Protein AF-A0A8T0RRC2-F1 (afdb_monomer_lite)

Secondary structure (DSSP, 8-state):
---SS-SSS-PPPSEEEE---TTTTPPTTSTTGGG---HHHHHHHHHHHHHHHHHH-TT-EEEEEPPPPP-HHHHHHHHHHH-TT----PPPSS-HHHHHHHHHHHHHHHHHTT--EE-HHHHHHS-TTGGGS--

Structure (mmCIF, N/CA/C/O backbone):
data_AF-A0A8T0RRC2-F1
#
_entry.id   AF-A0A8T0RRC2-F1
#
loop_
_atom_site.group_PDB
_atom_site.id
_atom_site.type_symbol
_atom_site.label_atom_id
_atom_site.label_alt_id
_atom_site.label_comp_id
_atom_site.label_asym_id
_atom_site.label_entity_id
_atom_site.label_seq_id
_atom_site.pdbx_PDB_ins_code
_atom_site.Cartn_x
_atom_site.Cartn_y
_atom_site.Cartn_z
_atom_site.occupancy
_atom_site.B_iso_or_equiv
_atom_site.auth_seq_id
_atom_site.auth_comp_id
_atom_site.auth_asym_id
_atom_site.auth_atom_id
_atom_site.pdbx_PDB_model_num
ATOM 1 N N . MET A 1 1 ? -18.736 18.363 4.681 1.00 48.94 1 MET A N 1
ATOM 2 C CA . MET A 1 1 ? -18.096 17.096 5.092 1.00 48.94 1 MET A CA 1
ATOM 3 C C . MET A 1 1 ? -18.759 15.985 4.304 1.00 48.94 1 MET A C 1
ATOM 5 O O . MET A 1 1 ? -19.982 15.962 4.267 1.00 48.94 1 MET A O 1
ATOM 9 N N . HIS A 1 2 ? -17.990 15.136 3.627 1.00 64.94 2 HIS A N 1
ATOM 10 C CA . HIS A 1 2 ? -18.538 13.952 2.966 1.00 64.94 2 HIS A CA 1
ATOM 11 C C . HIS A 1 2 ? -18.612 12.823 3.997 1.00 64.94 2 HIS A C 1
ATOM 13 O O . HIS A 1 2 ? -17.623 12.553 4.673 1.00 64.94 2 HIS A O 1
ATOM 19 N N . HIS A 1 3 ? -19.783 12.212 4.162 1.00 65.44 3 HIS A N 1
ATOM 20 C CA . HIS A 1 3 ? -19.952 11.071 5.058 1.00 65.44 3 HIS A CA 1
ATOM 21 C C . HIS A 1 3 ? -19.531 9.797 4.322 1.00 65.44 3 HIS A C 1
ATOM 23 O O . HIS A 1 3 ? -20.116 9.467 3.294 1.00 65.44 3 HIS A O 1
ATOM 29 N N . ILE A 1 4 ? -18.507 9.103 4.830 1.00 76.75 4 ILE A N 1
ATOM 30 C CA . ILE A 1 4 ? -18.076 7.801 4.287 1.00 76.75 4 ILE A CA 1
ATOM 31 C C . ILE A 1 4 ? -19.068 6.696 4.665 1.00 76.75 4 ILE A C 1
ATOM 33 O O . ILE A 1 4 ? -19.285 5.768 3.889 1.00 76.75 4 ILE A O 1
ATOM 37 N N . PHE A 1 5 ? -19.692 6.804 5.841 1.00 78.56 5 PHE A N 1
ATOM 38 C CA . PHE A 1 5 ? -20.676 5.840 6.328 1.00 78.56 5 PHE A CA 1
ATOM 39 C C . PHE A 1 5 ? -22.095 6.406 6.247 1.00 78.56 5 PHE A C 1
ATOM 41 O O . PHE A 1 5 ? -22.267 7.623 6.375 1.00 78.56 5 PHE A O 1
ATOM 48 N N . PRO A 1 6 ? -23.111 5.547 6.040 1.00 74.44 6 PRO A N 1
ATOM 49 C CA . PRO A 1 6 ? -24.506 5.967 6.042 1.00 74.44 6 PRO A CA 1
ATOM 50 C C . PRO A 1 6 ? -24.859 6.723 7.326 1.00 74.44 6 PRO A C 1
ATOM 52 O O . PRO A 1 6 ? -24.490 6.306 8.421 1.00 74.44 6 PRO A O 1
ATOM 55 N N . LEU A 1 7 ? -25.591 7.827 7.180 1.00 67.62 7 LEU A N 1
ATOM 56 C CA . LEU A 1 7 ? -26.084 8.619 8.310 1.00 67.62 7 LEU A CA 1
ATOM 57 C C . LEU A 1 7 ? -27.224 7.915 9.059 1.00 67.62 7 LEU A C 1
ATOM 59 O O . LEU A 1 7 ? -27.394 8.115 10.261 1.00 67.62 7 LEU A O 1
ATOM 63 N N . ASP A 1 8 ? -27.979 7.072 8.352 1.00 67.75 8 ASP A N 1
ATOM 64 C CA . ASP A 1 8 ? -29.183 6.439 8.871 1.00 67.75 8 ASP A CA 1
ATOM 65 C C . ASP A 1 8 ? -28.886 5.030 9.406 1.00 67.75 8 ASP A C 1
ATOM 67 O O . ASP A 1 8 ? -28.714 4.070 8.655 1.00 67.75 8 ASP A O 1
ATOM 71 N N . GLY A 1 9 ? -28.847 4.906 10.735 1.00 57.97 9 GLY A N 1
ATOM 72 C CA . GLY A 1 9 ? -29.113 3.665 11.478 1.00 57.97 9 GLY A CA 1
ATOM 73 C C . GLY A 1 9 ? -28.068 2.543 11.430 1.00 57.97 9 GLY A C 1
ATOM 74 O O . GLY A 1 9 ? -28.206 1.581 12.186 1.00 57.97 9 GLY A O 1
ATOM 75 N N . ILE A 1 10 ? -27.025 2.640 10.606 1.00 67.69 10 ILE A N 1
ATOM 76 C CA . ILE A 1 10 ? -25.951 1.640 10.543 1.00 67.69 10 ILE A CA 1
ATOM 77 C C . ILE A 1 10 ? -24.751 2.177 11.325 1.00 67.69 10 ILE A C 1
ATOM 79 O O . ILE A 1 10 ? -24.162 3.192 10.959 1.00 67.69 10 ILE A O 1
ATOM 83 N N . ALA A 1 11 ? -24.397 1.508 12.427 1.00 76.12 11 ALA A N 1
ATOM 84 C CA . ALA A 1 11 ? -23.159 1.796 13.149 1.00 76.12 11 ALA A CA 1
ATOM 85 C C . ALA A 1 11 ? -21.957 1.731 12.180 1.00 76.12 11 ALA A C 1
ATOM 87 O O . ALA A 1 11 ? -21.995 0.930 11.241 1.00 76.12 11 ALA A O 1
ATOM 88 N N . PRO A 1 12 ? -20.891 2.531 12.380 1.00 80.50 12 PRO A N 1
ATOM 89 C CA . PRO A 1 12 ? -19.706 2.462 11.532 1.00 80.50 12 PRO A CA 1
ATOM 90 C C . PRO A 1 12 ? -19.198 1.018 11.380 1.00 80.50 12 PRO A C 1
ATOM 92 O O . PRO A 1 12 ? -19.345 0.228 12.319 1.00 80.50 12 PRO A O 1
ATOM 95 N N . PRO A 1 13 ? -18.589 0.658 10.235 1.00 88.56 13 PRO A N 1
ATOM 96 C CA . PRO A 1 13 ? -18.053 -0.679 10.026 1.00 88.56 13 PRO A CA 1
ATOM 97 C C . PRO A 1 13 ? -17.158 -1.131 11.179 1.00 88.56 13 PRO A C 1
ATOM 99 O O . PRO A 1 13 ? -16.310 -0.381 11.661 1.00 88.56 13 PRO A O 1
ATOM 102 N N . LEU A 1 14 ? -17.319 -2.390 11.588 1.00 92.38 14 LEU A N 1
ATOM 103 C CA . LEU A 1 14 ? -16.479 -2.996 12.624 1.00 92.38 14 LEU A CA 1
ATOM 104 C C . LEU A 1 14 ? -15.013 -3.096 12.180 1.00 92.38 14 LEU A C 1
ATOM 106 O O . LEU A 1 14 ? -14.107 -2.953 13.000 1.00 92.38 14 LEU A O 1
ATOM 110 N N . ALA A 1 15 ? -14.781 -3.327 10.886 1.00 94.50 15 ALA A N 1
ATOM 111 C CA . ALA A 1 15 ? -13.452 -3.398 10.305 1.00 94.50 15 ALA A CA 1
ATOM 112 C C . ALA A 1 15 ? -13.425 -2.847 8.873 1.00 94.50 15 ALA A C 1
ATOM 114 O O . ALA A 1 15 ? -14.396 -2.997 8.132 1.00 94.50 15 ALA A O 1
ATOM 115 N N . THR A 1 16 ? -12.288 -2.268 8.485 1.00 95.94 16 THR A N 1
ATOM 116 C CA . THR A 1 16 ? -12.006 -1.779 7.131 1.00 95.94 16 THR A CA 1
ATOM 117 C C . THR A 1 16 ? -10.614 -2.222 6.697 1.00 95.94 16 THR A C 1
ATOM 119 O O . THR A 1 16 ? -9.639 -2.074 7.434 1.00 95.94 16 THR A O 1
ATOM 122 N N . THR A 1 17 ? -10.507 -2.733 5.475 1.00 97.81 17 THR A N 1
ATOM 123 C CA . THR A 1 17 ? -9.228 -3.063 4.840 1.00 97.81 17 THR A CA 1
ATOM 124 C C . THR A 1 17 ? -8.854 -1.997 3.818 1.00 97.81 17 THR A C 1
ATOM 126 O O . THR A 1 17 ? -9.698 -1.604 3.014 1.00 97.81 17 THR A O 1
ATOM 129 N N . ILE A 1 18 ? -7.593 -1.572 3.797 1.00 98.12 18 ILE A N 1
ATOM 130 C CA . ILE A 1 18 ? -7.056 -0.660 2.778 1.00 98.12 18 ILE A CA 1
ATOM 131 C C . ILE A 1 18 ? -6.067 -1.441 1.919 1.00 98.12 18 ILE A C 1
ATOM 133 O O . ILE A 1 18 ? -5.097 -1.990 2.441 1.00 98.12 18 ILE A O 1
ATOM 137 N N . PHE A 1 19 ? -6.315 -1.478 0.611 1.00 98.06 19 PHE A N 1
ATOM 138 C CA . PHE A 1 19 ? -5.569 -2.307 -0.332 1.00 98.06 19 PHE A CA 1
ATOM 139 C C . PHE A 1 19 ? -5.231 -1.513 -1.607 1.00 98.06 19 PHE A C 1
ATOM 141 O O . PHE A 1 19 ? -5.852 -1.680 -2.654 1.00 98.06 19 PHE A O 1
ATOM 148 N N . PHE A 1 20 ? -4.266 -0.598 -1.487 1.00 98.00 20 PHE A N 1
ATOM 149 C CA . PHE A 1 20 ? -3.771 0.272 -2.566 1.00 98.00 20 PHE A CA 1
ATOM 150 C C . PHE A 1 20 ? -2.278 0.029 -2.835 1.00 98.00 20 PHE A C 1
ATOM 152 O O . PHE A 1 20 ? -1.631 -0.723 -2.110 1.00 98.00 20 PHE A O 1
ATOM 159 N N . GLY A 1 21 ? -1.727 0.652 -3.883 1.00 96.94 21 GLY A N 1
ATOM 160 C CA . GLY A 1 21 ? -0.304 0.569 -4.236 1.00 96.94 21 GLY A CA 1
ATOM 161 C C . GLY A 1 21 ? -0.019 -0.158 -5.549 1.00 96.94 21 GLY A C 1
ATOM 162 O O . GLY A 1 21 ? 1.034 0.044 -6.144 1.00 96.94 21 GLY A O 1
ATOM 163 N N . ALA A 1 22 ? -0.950 -0.982 -6.042 1.00 95.19 22 ALA A N 1
ATOM 164 C CA . ALA A 1 22 ? -0.743 -1.734 -7.282 1.00 95.19 22 ALA A CA 1
ATOM 165 C C . ALA A 1 22 ? -0.656 -0.806 -8.506 1.00 95.19 22 ALA A C 1
ATOM 167 O O . ALA A 1 22 ? 0.227 -0.956 -9.350 1.00 95.19 22 ALA A O 1
ATOM 168 N N . ASN A 1 23 ? -1.554 0.181 -8.597 1.00 95.88 23 ASN A N 1
ATOM 169 C CA . ASN A 1 23 ? -1.538 1.147 -9.696 1.00 95.88 23 ASN A CA 1
ATOM 170 C C . ASN A 1 23 ? -0.387 2.147 -9.547 1.00 95.88 23 ASN A C 1
ATOM 172 O O . ASN A 1 23 ? 0.293 2.437 -10.529 1.00 95.88 23 ASN A O 1
ATOM 176 N N . ASP A 1 24 ? -0.167 2.602 -8.319 1.00 97.38 24 ASP A N 1
ATOM 177 C CA . ASP A 1 24 ? 0.851 3.558 -7.892 1.00 97.38 24 ASP A CA 1
ATOM 178 C C . ASP A 1 24 ? 2.261 3.134 -8.327 1.00 97.38 24 ASP A C 1
ATOM 180 O O . ASP A 1 24 ? 3.066 3.975 -8.719 1.00 97.38 24 ASP A O 1
ATOM 184 N N . ALA A 1 25 ? 2.518 1.819 -8.341 1.00 95.56 25 ALA A N 1
ATOM 185 C CA . ALA A 1 25 ? 3.775 1.199 -8.754 1.00 95.56 25 ALA A CA 1
ATOM 186 C C . ALA A 1 25 ? 4.082 1.235 -10.259 1.00 95.56 25 ALA A C 1
ATOM 188 O O . ALA A 1 25 ? 5.021 0.570 -10.704 1.00 95.56 25 ALA A O 1
ATOM 189 N N . ALA A 1 26 ? 3.316 1.995 -11.049 1.00 94.44 26 ALA A N 1
ATOM 190 C CA . ALA A 1 26 ? 3.670 2.283 -12.434 1.00 94.44 26 ALA A CA 1
ATOM 191 C C . ALA A 1 26 ? 5.045 2.955 -12.516 1.00 94.44 26 ALA A C 1
ATOM 193 O O . ALA A 1 26 ? 5.411 3.766 -11.665 1.00 94.44 26 ALA A O 1
ATOM 194 N N . LEU A 1 27 ? 5.803 2.631 -13.558 1.00 92.62 27 LEU A N 1
ATOM 195 C CA . LEU A 1 27 ? 7.136 3.179 -13.780 1.00 92.62 27 LEU A CA 1
ATOM 196 C C . LEU A 1 27 ? 7.087 4.359 -14.757 1.00 92.62 27 LEU A C 1
ATOM 198 O O . LEU A 1 27 ? 6.384 4.322 -15.768 1.00 92.62 27 LEU A O 1
ATOM 202 N N . LEU A 1 28 ? 7.861 5.403 -14.455 1.00 92.25 28 LEU A N 1
ATOM 203 C CA . LEU A 1 28 ? 7.988 6.589 -15.306 1.00 92.25 28 LEU A CA 1
ATOM 204 C C . LEU A 1 28 ? 8.636 6.243 -16.653 1.00 92.25 28 LEU A C 1
ATOM 206 O O . LEU A 1 28 ? 9.524 5.390 -16.724 1.00 92.25 28 LEU A O 1
ATOM 210 N N . GLY A 1 29 ? 8.199 6.910 -17.723 1.00 87.50 29 GLY A N 1
ATOM 211 C CA . GLY A 1 29 ? 8.665 6.653 -19.086 1.00 87.50 29 GLY A CA 1
ATOM 212 C C . GLY A 1 29 ? 8.171 5.331 -19.684 1.00 87.50 29 GLY A C 1
ATOM 213 O O . GLY A 1 29 ? 8.667 4.919 -20.732 1.00 87.50 29 GLY A O 1
ATOM 214 N N . ARG A 1 30 ? 7.217 4.649 -19.032 1.00 85.88 30 ARG A N 1
ATOM 215 C CA . ARG A 1 30 ? 6.574 3.423 -19.529 1.00 85.88 30 ARG A CA 1
ATOM 216 C C . ARG A 1 30 ? 5.084 3.648 -19.777 1.00 85.88 30 ARG A C 1
ATOM 218 O O . ARG A 1 30 ? 4.510 4.680 -19.424 1.00 85.88 30 ARG A O 1
ATOM 225 N N . THR A 1 31 ? 4.434 2.659 -20.386 1.00 81.31 31 THR A N 1
ATOM 226 C CA . THR A 1 31 ? 2.973 2.655 -20.523 1.00 81.31 31 THR A CA 1
ATOM 227 C C . THR A 1 31 ? 2.329 2.843 -19.143 1.00 81.31 31 THR A C 1
ATOM 229 O O . THR A 1 31 ? 2.796 2.272 -18.165 1.00 81.31 31 THR A O 1
ATOM 232 N N . ASN A 1 32 ? 1.275 3.659 -19.055 1.00 86.19 32 ASN A N 1
ATOM 233 C CA . ASN A 1 32 ? 0.572 3.984 -17.806 1.00 86.19 32 ASN A CA 1
ATOM 234 C C . ASN A 1 32 ? 1.378 4.733 -16.725 1.00 86.19 32 ASN A C 1
ATOM 236 O O . ASN A 1 32 ? 0.920 4.804 -15.584 1.00 86.19 32 ASN A O 1
ATOM 240 N N . GLU A 1 33 ? 2.473 5.416 -17.079 1.00 90.94 33 GLU A N 1
ATOM 241 C CA . GLU A 1 33 ? 3.214 6.300 -16.156 1.00 90.94 33 GLU A CA 1
ATOM 242 C C . GLU A 1 33 ? 2.334 7.334 -15.427 1.00 90.94 33 GLU A C 1
ATOM 244 O O . GLU A 1 33 ? 2.643 7.739 -14.314 1.00 90.94 33 GLU A O 1
ATOM 249 N N . ARG A 1 34 ? 1.182 7.712 -16.002 1.00 93.00 34 ARG A N 1
ATOM 250 C CA . ARG A 1 34 ? 0.184 8.601 -15.376 1.00 93.00 34 ARG A CA 1
ATOM 251 C C . ARG A 1 34 ? -0.372 8.097 -14.037 1.00 93.00 34 ARG A C 1
ATOM 253 O O . ARG A 1 34 ? -1.015 8.864 -13.332 1.00 93.00 34 ARG A O 1
ATOM 260 N N . GLN A 1 35 ? -0.230 6.803 -13.748 1.00 95.38 35 GLN A N 1
ATOM 261 C CA . GLN A 1 35 ? -0.653 6.195 -12.485 1.00 95.38 35 GLN A CA 1
ATOM 262 C C . GLN A 1 35 ? 0.457 6.219 -11.431 1.00 95.38 35 GLN A C 1
ATOM 264 O O . GLN A 1 35 ? 0.190 5.853 -10.292 1.00 95.38 35 GLN A O 1
ATOM 269 N N . HIS A 1 36 ? 1.679 6.618 -11.802 1.00 97.06 36 HIS A N 1
ATOM 270 C CA . HIS A 1 36 ? 2.812 6.660 -10.892 1.00 97.06 36 HIS A CA 1
ATOM 271 C C . HIS A 1 36 ? 2.543 7.625 -9.740 1.00 97.06 36 HIS A C 1
ATOM 273 O O . HIS A 1 36 ? 2.208 8.790 -9.958 1.00 97.06 36 HIS A O 1
ATOM 279 N N . VAL A 1 37 ? 2.758 7.142 -8.519 1.00 98.12 37 VAL A N 1
ATOM 280 C CA . VAL A 1 37 ? 2.735 7.967 -7.309 1.00 98.12 37 VAL A CA 1
ATOM 281 C C . VAL A 1 37 ? 4.098 7.858 -6.635 1.00 98.12 37 VAL A C 1
ATOM 283 O O . VAL A 1 37 ? 4.506 6.740 -6.315 1.00 98.12 37 VAL A O 1
ATOM 286 N N . PRO A 1 38 ? 4.816 8.965 -6.377 1.00 98.12 38 PRO A N 1
ATOM 287 C CA . PRO A 1 38 ? 6.089 8.926 -5.668 1.00 98.12 38 PRO A CA 1
ATOM 288 C C . PRO A 1 38 ? 5.986 8.187 -4.331 1.00 98.12 38 PRO A C 1
ATOM 290 O O . PRO A 1 38 ? 5.006 8.321 -3.602 1.00 98.12 38 PRO A O 1
ATOM 293 N N . ILE A 1 39 ? 7.030 7.443 -3.965 1.00 97.94 39 ILE A N 1
ATOM 294 C CA . ILE A 1 39 ? 7.032 6.582 -2.771 1.00 97.94 39 ILE A CA 1
ATOM 295 C C . ILE A 1 39 ? 6.651 7.325 -1.481 1.00 97.94 39 ILE A C 1
ATOM 297 O O . ILE A 1 39 ? 5.838 6.829 -0.697 1.00 97.94 39 ILE A O 1
ATOM 301 N N . SER A 1 40 ? 7.201 8.522 -1.271 1.00 97.31 40 SER A N 1
ATOM 302 C CA . SER A 1 40 ? 6.875 9.343 -0.101 1.00 97.31 40 SER A CA 1
ATOM 303 C C . SER A 1 40 ? 5.408 9.771 -0.086 1.00 97.31 40 SER A C 1
ATOM 305 O O . SER A 1 40 ? 4.779 9.764 0.968 1.00 97.31 40 SER A O 1
ATOM 307 N N . GLU A 1 41 ? 4.859 10.106 -1.254 1.00 98.44 41 GLU A N 1
ATOM 308 C CA . GLU A 1 41 ? 3.462 10.504 -1.408 1.00 98.44 41 GLU A CA 1
ATOM 309 C C . GLU A 1 41 ? 2.519 9.320 -1.179 1.00 98.44 41 GLU A C 1
ATOM 311 O O . GLU A 1 41 ? 1.548 9.451 -0.446 1.00 98.44 41 GLU A O 1
ATOM 316 N N . TYR A 1 42 ? 2.837 8.136 -1.706 1.00 98.56 42 TYR A N 1
ATOM 317 C CA . TYR A 1 42 ? 2.062 6.919 -1.464 1.00 98.56 42 TYR A CA 1
ATOM 318 C C . TYR A 1 42 ? 1.932 6.601 0.034 1.00 98.56 42 TYR A C 1
ATOM 320 O O . TYR A 1 42 ? 0.825 6.374 0.532 1.00 98.56 42 TYR A O 1
ATOM 328 N N . LYS A 1 43 ? 3.049 6.627 0.776 1.00 98.38 43 LYS A N 1
ATOM 329 C CA . LYS A 1 43 ? 3.038 6.372 2.224 1.00 98.38 43 LYS A CA 1
ATOM 330 C C . LYS A 1 43 ? 2.199 7.411 2.970 1.00 98.38 43 LYS A C 1
ATOM 332 O O . LYS A 1 43 ? 1.447 7.054 3.878 1.00 98.38 43 LYS A O 1
ATOM 337 N N . GLU A 1 44 ? 2.294 8.676 2.574 1.00 98.50 44 GLU A N 1
ATOM 338 C CA . GLU A 1 44 ? 1.519 9.751 3.192 1.00 98.50 44 GLU A CA 1
ATOM 339 C C . GLU A 1 44 ? 0.026 9.672 2.846 1.00 98.50 44 GLU A C 1
ATOM 341 O O . GLU A 1 44 ? -0.825 9.835 3.719 1.00 98.50 44 GLU A O 1
ATOM 346 N N . ASN A 1 45 ? -0.318 9.310 1.612 1.00 98.56 45 ASN A N 1
ATOM 347 C CA . ASN A 1 45 ? -1.695 9.071 1.191 1.00 98.56 45 ASN A CA 1
ATOM 348 C C . ASN A 1 45 ? -2.336 7.948 2.013 1.00 98.56 45 ASN A C 1
ATOM 350 O O . ASN A 1 45 ? -3.440 8.119 2.534 1.00 98.56 45 ASN A O 1
ATOM 354 N N . LEU A 1 46 ? -1.631 6.829 2.214 1.00 98.50 46 LEU A N 1
ATOM 355 C CA . LEU A 1 46 ? -2.107 5.758 3.093 1.00 98.50 46 LEU A CA 1
ATOM 356 C C . LEU A 1 46 ? -2.313 6.243 4.534 1.00 98.50 46 LEU A C 1
ATOM 358 O O . LEU A 1 46 ? -3.330 5.915 5.147 1.00 98.50 46 LEU A O 1
ATOM 362 N N . ARG A 1 47 ? -1.387 7.045 5.075 1.00 98.56 47 ARG A N 1
ATOM 363 C CA . ARG A 1 47 ? -1.514 7.621 6.422 1.00 98.56 47 ARG A CA 1
ATOM 364 C C . ARG A 1 47 ? -2.762 8.493 6.535 1.00 98.56 47 ARG A C 1
ATOM 366 O O . ARG A 1 47 ? -3.521 8.343 7.491 1.00 98.56 47 ARG A O 1
ATOM 373 N N . ASN A 1 48 ? -2.995 9.353 5.549 1.00 98.19 48 ASN A N 1
ATOM 374 C CA . ASN A 1 48 ? -4.153 10.239 5.503 1.00 98.19 48 ASN A CA 1
ATOM 375 C C . ASN A 1 48 ? -5.468 9.456 5.449 1.00 98.19 48 ASN A C 1
ATOM 377 O O . ASN A 1 48 ? -6.394 9.773 6.195 1.00 98.19 48 ASN A O 1
ATOM 381 N N . ILE A 1 49 ? -5.533 8.388 4.647 1.00 97.50 49 ILE A N 1
ATOM 382 C CA . ILE A 1 49 ? -6.704 7.500 4.586 1.00 97.50 49 ILE A CA 1
ATOM 383 C C . ILE A 1 49 ? -6.953 6.839 5.947 1.00 97.50 49 ILE A C 1
ATOM 385 O O . ILE A 1 49 ? -8.081 6.854 6.441 1.00 97.50 49 ILE A O 1
ATOM 389 N N . VAL A 1 50 ? -5.913 6.284 6.579 1.00 96.94 50 VAL A N 1
ATOM 390 C CA . VAL A 1 50 ? -6.041 5.640 7.896 1.00 96.94 50 VAL A CA 1
ATOM 391 C C . VAL A 1 50 ? -6.533 6.632 8.947 1.00 96.94 50 VAL A C 1
ATOM 393 O O . VAL A 1 50 ? -7.461 6.316 9.690 1.00 96.94 50 VAL A O 1
ATOM 396 N N . ASN A 1 51 ? -5.932 7.820 9.018 1.00 95.81 51 ASN A N 1
ATOM 397 C CA . ASN A 1 51 ? -6.316 8.845 9.986 1.00 95.81 51 ASN A CA 1
ATOM 398 C C . ASN A 1 51 ? -7.770 9.273 9.783 1.00 95.81 51 ASN A C 1
ATOM 400 O O . ASN A 1 51 ? -8.537 9.301 10.739 1.00 95.81 51 ASN A O 1
ATOM 404 N N . HIS A 1 52 ? -8.180 9.484 8.533 1.00 94.00 52 HIS A N 1
ATOM 405 C CA . HIS A 1 52 ? -9.554 9.851 8.230 1.00 94.00 52 HIS A CA 1
ATOM 406 C C . HIS A 1 52 ? -10.569 8.781 8.671 1.00 94.00 52 HIS A C 1
ATOM 408 O O . HIS A 1 52 ? -11.625 9.110 9.211 1.00 94.00 52 HIS A O 1
ATOM 414 N N . LEU A 1 53 ? -10.250 7.494 8.501 1.00 93.81 53 LEU A N 1
ATOM 415 C CA . LEU A 1 53 ? -11.106 6.400 8.973 1.00 93.81 53 LEU A CA 1
ATOM 416 C C . LEU A 1 53 ? -11.160 6.318 10.505 1.00 93.81 53 LEU A C 1
ATOM 418 O O . LEU A 1 53 ? -12.238 6.087 11.056 1.00 93.81 53 LEU A O 1
ATOM 422 N N . LYS A 1 54 ? -10.035 6.558 11.195 1.00 91.75 54 LYS A N 1
ATOM 423 C CA . LYS A 1 54 ? -9.996 6.644 12.666 1.00 91.75 54 LYS A CA 1
ATOM 424 C C . LYS A 1 54 ? -10.867 7.789 13.185 1.00 91.75 54 LYS A C 1
ATOM 426 O O . LYS A 1 54 ? -11.616 7.584 14.138 1.00 91.75 54 LYS A O 1
ATOM 431 N N . ASP A 1 55 ? -10.832 8.944 12.521 1.00 91.12 55 ASP A N 1
ATOM 432 C CA . ASP A 1 55 ? -11.675 10.098 12.857 1.00 91.12 55 ASP A CA 1
ATOM 433 C C . ASP A 1 55 ? -13.169 9.800 12.654 1.00 91.12 55 ASP A C 1
ATOM 435 O O . ASP A 1 55 ? -14.015 10.300 13.394 1.00 91.12 55 ASP A O 1
ATOM 439 N N . CYS A 1 56 ? -13.509 8.957 11.672 1.00 88.75 56 CYS A N 1
ATOM 440 C CA . CYS A 1 56 ? -14.889 8.534 11.439 1.00 88.75 56 CYS A CA 1
ATOM 441 C C . CYS A 1 56 ? -15.390 7.526 12.488 1.00 88.75 56 CYS A C 1
ATOM 443 O O . CYS A 1 56 ? -16.583 7.503 12.795 1.00 88.75 56 CYS A O 1
ATOM 445 N N . SER A 1 57 ? -14.518 6.661 13.017 1.00 89.00 57 SER A N 1
ATOM 446 C CA . SER A 1 57 ? -14.864 5.711 14.078 1.00 89.00 57 SER A CA 1
ATOM 447 C C . SER A 1 57 ? -13.633 5.204 14.828 1.00 89.00 57 SER A C 1
ATOM 449 O O . SER A 1 57 ? -12.848 4.408 14.314 1.00 89.00 57 SER A O 1
ATOM 451 N N . ASN A 1 58 ? -13.527 5.571 16.106 1.00 86.44 58 ASN A N 1
ATOM 452 C CA . ASN A 1 58 ? -12.421 5.141 16.963 1.00 86.44 58 ASN A CA 1
ATOM 453 C C . ASN A 1 58 ? -12.482 3.646 17.349 1.00 86.44 58 ASN A C 1
ATOM 455 O O . ASN A 1 58 ? -11.505 3.102 17.856 1.00 86.44 58 ASN A O 1
ATOM 459 N N . SER A 1 59 ? -13.623 2.977 17.147 1.00 90.00 59 SER A N 1
ATOM 460 C CA . SER A 1 59 ? -13.790 1.535 17.391 1.00 90.00 59 SER A CA 1
ATOM 461 C C . SER A 1 59 ? -13.500 0.669 16.162 1.00 90.00 59 SER A C 1
ATOM 463 O O . SER A 1 59 ? -13.505 -0.554 16.275 1.00 90.00 59 SER A O 1
ATOM 465 N N . MET A 1 60 ? -13.285 1.277 14.993 1.00 92.94 60 MET A N 1
ATOM 466 C CA . MET A 1 60 ? -13.045 0.554 13.749 1.00 92.94 60 MET A CA 1
ATOM 467 C C . MET A 1 60 ? -11.667 -0.106 13.744 1.00 92.94 60 MET A C 1
ATOM 469 O O . MET A 1 60 ? -10.641 0.547 13.938 1.00 92.94 60 MET A O 1
ATOM 473 N N . VAL A 1 61 ? -11.630 -1.398 13.427 1.00 96.31 61 VAL A N 1
ATOM 474 C CA . VAL A 1 61 ? -10.377 -2.103 13.149 1.00 96.31 61 VAL A CA 1
ATOM 475 C C . VAL A 1 61 ? -9.933 -1.789 11.722 1.00 96.31 61 VAL A C 1
ATOM 477 O O . VAL A 1 61 ? -10.629 -2.114 10.765 1.00 96.31 61 VAL A O 1
ATOM 480 N N . ILE A 1 62 ? -8.763 -1.177 11.554 1.00 97.81 62 ILE A N 1
ATOM 481 C CA . ILE A 1 62 ? -8.208 -0.861 10.231 1.00 97.81 62 ILE A CA 1
ATOM 482 C C . ILE A 1 62 ? -7.046 -1.806 9.945 1.00 97.81 62 ILE A C 1
ATOM 484 O O . ILE A 1 62 ? -6.141 -1.930 10.766 1.00 97.81 62 ILE A O 1
ATOM 488 N N . VAL A 1 63 ? -7.061 -2.452 8.780 1.00 98.38 63 VAL A N 1
ATOM 489 C CA . VAL A 1 63 ? -6.016 -3.387 8.344 1.00 98.38 63 VAL A CA 1
ATOM 490 C C . VAL A 1 63 ? -5.446 -2.922 7.009 1.00 98.38 63 VAL A C 1
ATOM 492 O O . VAL A 1 63 ? -6.195 -2.706 6.056 1.00 98.38 63 VAL A O 1
ATOM 495 N N . LEU A 1 64 ? -4.124 -2.782 6.921 1.00 98.69 64 LEU A N 1
ATOM 496 C CA . LEU A 1 64 ? -3.454 -2.562 5.639 1.00 98.69 64 LEU A CA 1
ATOM 497 C C . LEU A 1 64 ? -3.209 -3.894 4.927 1.00 98.69 64 LEU A C 1
ATOM 499 O O . LEU A 1 64 ? -2.927 -4.910 5.560 1.00 98.69 64 LEU A O 1
ATOM 503 N N . ILE A 1 65 ? -3.302 -3.890 3.606 1.00 98.69 65 ILE A N 1
ATOM 504 C CA . ILE A 1 65 ? -2.942 -5.019 2.751 1.00 98.69 65 ILE A CA 1
ATOM 505 C C . ILE A 1 65 ? -1.921 -4.497 1.745 1.00 98.69 65 ILE A C 1
ATOM 507 O O . ILE A 1 65 ? -2.176 -3.498 1.069 1.00 98.69 65 ILE A O 1
ATOM 511 N N . THR A 1 66 ? -0.756 -5.143 1.671 1.00 98.50 66 THR A N 1
ATOM 512 C CA . THR A 1 66 ? 0.289 -4.743 0.719 1.00 98.50 66 THR A CA 1
ATOM 513 C C . THR A 1 66 ? -0.181 -4.958 -0.720 1.00 98.50 66 THR A C 1
ATOM 515 O O . THR A 1 66 ? -0.974 -5.869 -0.946 1.00 98.50 66 THR A O 1
ATOM 518 N N . PRO A 1 67 ? 0.279 -4.175 -1.715 1.00 97.56 67 PRO A N 1
ATOM 519 C CA . PRO A 1 67 ? 0.035 -4.506 -3.117 1.00 97.56 67 PRO A CA 1
ATOM 520 C C . PRO A 1 67 ? 0.499 -5.942 -3.428 1.00 97.56 67 PRO A C 1
ATOM 522 O O . PRO A 1 67 ? 1.490 -6.398 -2.852 1.00 97.56 67 PRO A O 1
ATOM 525 N N . PRO A 1 68 ? -0.204 -6.675 -4.308 1.00 96.19 68 PRO A N 1
ATOM 526 C CA . PRO A 1 68 ? 0.183 -8.036 -4.672 1.00 96.19 68 PRO A CA 1
ATOM 527 C C . PRO A 1 68 ? 1.494 -8.037 -5.481 1.00 96.19 68 PRO A C 1
ATOM 529 O O . PRO A 1 68 ? 1.888 -6.988 -6.004 1.00 96.19 68 PRO A O 1
ATOM 532 N N . PRO A 1 69 ? 2.173 -9.192 -5.615 1.00 94.38 69 PRO A N 1
ATOM 533 C CA . PRO A 1 69 ? 3.274 -9.309 -6.563 1.00 94.38 69 PRO A CA 1
ATOM 534 C C . PRO A 1 69 ? 2.775 -9.097 -7.998 1.00 94.38 69 PRO A C 1
ATOM 536 O O . PRO A 1 69 ? 1.603 -9.329 -8.308 1.00 94.38 69 PRO A O 1
ATOM 539 N N . ILE A 1 70 ? 3.673 -8.642 -8.867 1.00 90.81 70 ILE A N 1
ATOM 540 C CA . ILE A 1 70 ? 3.384 -8.461 -10.291 1.00 90.81 70 ILE A CA 1
ATOM 541 C C . ILE A 1 70 ? 3.928 -9.667 -11.047 1.00 90.81 70 ILE A C 1
ATOM 543 O O . ILE A 1 70 ? 5.122 -9.938 -11.000 1.00 90.81 70 ILE A O 1
ATOM 547 N N . ASP A 1 71 ? 3.046 -10.359 -11.758 1.00 87.19 71 ASP A N 1
ATOM 548 C CA . ASP A 1 71 ? 3.438 -11.310 -12.792 1.00 87.19 71 ASP A CA 1
ATOM 549 C C . ASP A 1 71 ? 3.819 -10.522 -14.053 1.00 87.19 71 ASP A C 1
ATOM 551 O O . ASP A 1 71 ? 2.955 -9.997 -14.760 1.00 87.19 71 ASP A O 1
ATOM 555 N N . GLU A 1 72 ? 5.120 -10.332 -14.265 1.00 82.75 72 GLU A N 1
ATOM 556 C CA . GLU A 1 72 ? 5.639 -9.576 -15.407 1.00 82.75 72 GLU A CA 1
ATOM 557 C C . GLU A 1 72 ? 5.403 -10.337 -16.720 1.00 82.75 72 GLU A C 1
ATOM 559 O O . GLU A 1 72 ? 4.946 -9.732 -17.688 1.00 82.75 72 GLU A O 1
ATOM 564 N N . GLU A 1 73 ? 5.601 -11.660 -16.727 1.00 77.00 73 GLU A N 1
ATOM 565 C CA . GLU A 1 73 ? 5.447 -12.515 -17.911 1.00 77.00 73 GLU A CA 1
ATOM 566 C C . GLU A 1 73 ? 3.978 -12.596 -18.349 1.00 77.00 73 GLU A C 1
ATOM 568 O O . GLU A 1 73 ? 3.650 -12.279 -19.494 1.00 77.00 73 GLU A O 1
ATOM 573 N N . GLY A 1 74 ? 3.057 -12.889 -17.425 1.00 74.81 74 GLY A N 1
ATOM 574 C CA . GLY A 1 74 ? 1.627 -12.936 -17.743 1.00 74.81 74 GLY A CA 1
ATOM 575 C C . GLY A 1 74 ? 1.059 -11.584 -18.194 1.00 74.81 74 GLY A C 1
ATOM 576 O O . GLY A 1 74 ? 0.130 -11.524 -19.006 1.00 74.81 74 GLY A O 1
ATOM 577 N N . ARG A 1 75 ? 1.622 -10.463 -17.719 1.00 70.94 75 ARG A N 1
ATOM 578 C CA . ARG A 1 75 ? 1.225 -9.118 -18.178 1.00 70.94 75 ARG A CA 1
ATOM 579 C C . ARG A 1 75 ? 1.803 -8.763 -19.542 1.00 70.94 75 ARG A C 1
ATOM 581 O O . ARG A 1 75 ? 1.115 -8.083 -20.308 1.00 70.94 75 ARG A O 1
ATOM 588 N N . GLU A 1 76 ? 3.020 -9.198 -19.852 1.00 68.88 76 GLU A N 1
ATOM 589 C CA . GLU A 1 76 ? 3.601 -9.076 -21.192 1.00 68.88 76 GLU A CA 1
ATOM 590 C C . GLU A 1 76 ? 2.791 -9.880 -22.216 1.00 68.88 76 GLU A C 1
ATOM 592 O O . GLU A 1 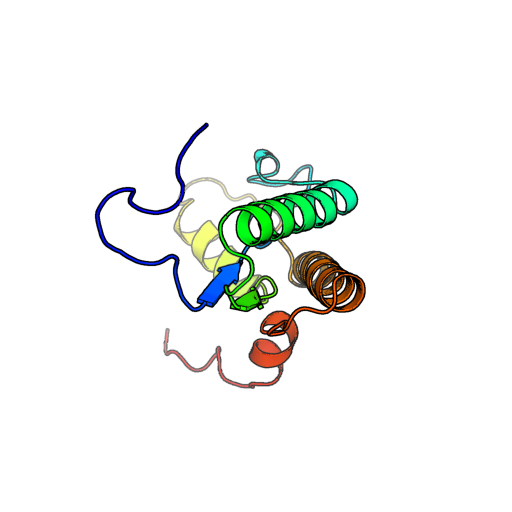76 ? 2.441 -9.344 -23.272 1.00 68.88 76 GLU A O 1
ATOM 597 N N . ASP A 1 77 ? 2.391 -11.105 -21.867 1.00 66.12 77 ASP A N 1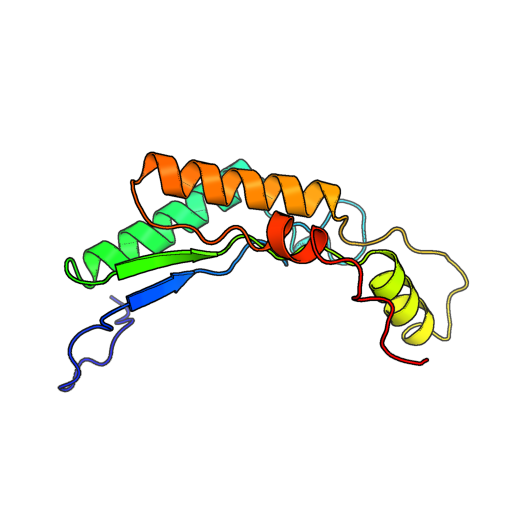
ATOM 598 C CA . ASP A 1 77 ? 1.520 -11.941 -22.691 1.00 66.12 77 ASP A CA 1
ATOM 599 C C . ASP A 1 77 ? 0.188 -11.228 -22.974 1.00 66.12 77 ASP A C 1
ATOM 601 O O . ASP A 1 77 ? -0.162 -11.011 -24.134 1.00 66.12 77 ASP A O 1
ATOM 605 N N . LEU A 1 78 ? -0.518 -10.730 -21.955 1.00 65.25 78 LEU A N 1
ATOM 606 C CA . LEU A 1 78 ? -1.768 -9.979 -22.155 1.00 65.25 78 LEU A CA 1
ATOM 607 C C . LEU A 1 78 ? -1.588 -8.721 -23.023 1.00 65.25 78 LEU A C 1
ATOM 609 O O . LEU A 1 78 ? -2.433 -8.424 -23.875 1.00 65.25 78 LEU A O 1
ATOM 613 N N . HIS A 1 79 ? -0.491 -7.980 -22.837 1.00 60.53 79 HIS A N 1
ATOM 614 C CA . HIS A 1 79 ? -0.208 -6.797 -23.646 1.00 60.53 79 HIS A CA 1
ATOM 615 C C . HIS A 1 79 ? 0.070 -7.150 -25.108 1.00 60.53 79 HIS A C 1
ATOM 617 O O . HIS A 1 79 ? -0.489 -6.494 -25.993 1.00 60.53 79 HIS A O 1
ATOM 623 N N . SER A 1 80 ? 0.858 -8.199 -25.359 1.00 58.25 80 SER A N 1
ATOM 624 C CA . SER A 1 80 ? 1.157 -8.690 -26.708 1.00 58.25 80 SER A CA 1
ATOM 625 C C . SER A 1 80 ? -0.102 -9.158 -27.446 1.00 58.25 80 SER A C 1
ATOM 627 O O . SER A 1 80 ? -0.253 -8.886 -28.635 1.00 58.25 80 SER A O 1
ATOM 629 N N . TRP A 1 81 ? -1.060 -9.760 -26.734 1.00 55.03 81 TRP A N 1
ATOM 630 C CA . TRP A 1 81 ? -2.344 -10.180 -27.299 1.00 55.03 81 TRP A CA 1
ATOM 631 C C . TRP A 1 81 ? -3.294 -9.010 -27.585 1.00 55.03 81 TRP A C 1
ATOM 633 O O . TRP A 1 81 ? -4.065 -9.062 -28.542 1.00 55.03 81 TRP A O 1
ATOM 643 N N . SER A 1 82 ? -3.258 -7.948 -26.775 1.00 56.28 82 SER A N 1
ATOM 644 C CA . SER A 1 82 ? -4.131 -6.775 -26.956 1.00 56.28 82 SER A CA 1
ATOM 645 C C . SER A 1 82 ? -3.688 -5.832 -28.085 1.00 56.28 82 SER A C 1
ATOM 647 O O . SER A 1 82 ? -4.504 -5.076 -28.611 1.00 56.28 82 SER A O 1
ATOM 649 N N . LEU A 1 83 ? -2.412 -5.886 -28.480 1.00 54.12 83 LEU A N 1
ATOM 650 C CA . LEU A 1 83 ? -1.809 -5.046 -29.515 1.00 54.12 83 LEU A CA 1
ATOM 651 C C . LEU A 1 83 ? -1.461 -5.885 -30.754 1.00 54.12 83 LEU A C 1
ATOM 653 O O . LEU A 1 83 ? -0.300 -5.993 -31.142 1.00 54.12 83 LEU A O 1
ATOM 657 N N . TYR A 1 84 ? -2.473 -6.443 -31.424 1.00 46.81 84 TYR A N 1
ATOM 658 C CA . TYR A 1 84 ? -2.338 -6.885 -32.819 1.00 46.81 84 TYR A CA 1
ATOM 659 C C . TYR A 1 84 ? -2.065 -5.654 -33.710 1.00 46.81 84 TYR A C 1
ATOM 661 O O . TYR A 1 84 ? -2.980 -5.120 -34.334 1.00 46.81 84 TYR A O 1
ATOM 669 N N . GLY A 1 85 ? -0.829 -5.144 -33.742 1.00 47.91 85 GLY A N 1
ATOM 670 C CA . GLY A 1 85 ? -0.498 -4.026 -34.631 1.00 47.91 85 GLY A CA 1
ATOM 671 C C . GLY A 1 85 ? 0.900 -3.415 -34.547 1.00 47.91 85 GLY A C 1
ATOM 672 O O . GLY A 1 85 ? 1.364 -2.912 -35.565 1.00 47.91 85 GLY A O 1
ATOM 673 N N . GLU A 1 86 ? 1.607 -3.466 -33.415 1.00 51.91 86 GLU A N 1
ATOM 674 C CA . GLU A 1 86 ? 2.927 -2.821 -33.301 1.00 51.91 86 GLU A CA 1
ATOM 675 C C . GLU A 1 86 ? 3.970 -3.780 -32.718 1.00 51.91 86 GLU A C 1
ATOM 677 O O . GLU A 1 86 ? 3.928 -4.142 -31.547 1.00 51.91 86 GLU A O 1
ATOM 682 N N . ASN A 1 87 ? 4.927 -4.174 -33.564 1.00 47.78 87 ASN A N 1
ATOM 683 C CA . ASN A 1 87 ? 6.056 -5.072 -33.285 1.00 47.78 87 ASN A CA 1
ATOM 684 C C . ASN A 1 87 ? 7.123 -4.478 -32.335 1.00 47.78 87 ASN A C 1
ATOM 686 O O . ASN A 1 87 ? 8.302 -4.819 -32.435 1.00 47.78 87 ASN A O 1
ATOM 690 N N . GLU A 1 88 ? 6.751 -3.597 -31.411 1.00 53.84 88 GLU A N 1
ATOM 691 C CA . GLU A 1 88 ? 7.675 -3.060 -30.415 1.00 53.84 88 GLU A CA 1
ATOM 692 C C . GLU A 1 88 ? 7.364 -3.679 -29.056 1.00 53.84 88 GLU A C 1
ATOM 694 O O . GLU A 1 88 ? 6.314 -3.429 -28.465 1.00 53.84 88 GLU A O 1
ATOM 699 N N . ARG A 1 89 ? 8.293 -4.505 -28.554 1.00 55.84 89 ARG A N 1
ATOM 700 C CA . ARG A 1 89 ? 8.271 -4.984 -27.168 1.00 55.84 89 ARG A CA 1
ATOM 701 C C . ARG A 1 89 ? 8.308 -3.766 -26.244 1.00 55.84 89 ARG A C 1
ATOM 703 O O . ARG A 1 89 ? 9.373 -3.200 -26.005 1.00 55.84 89 ARG A O 1
ATOM 710 N N . LYS A 1 90 ? 7.144 -3.334 -25.761 1.00 67.12 90 LYS A N 1
ATOM 711 C CA . LYS A 1 90 ? 7.046 -2.268 -24.761 1.00 67.12 90 LYS A CA 1
ATOM 712 C C . LYS A 1 90 ? 7.537 -2.831 -23.433 1.00 67.12 90 LYS A C 1
ATOM 714 O O . LYS A 1 90 ? 7.095 -3.896 -23.020 1.00 67.12 90 LYS A O 1
ATOM 719 N N . LEU A 1 91 ? 8.463 -2.119 -22.788 1.00 77.62 91 LEU A N 1
ATOM 720 C CA . LEU A 1 91 ? 8.938 -2.465 -21.446 1.00 77.62 91 LEU A CA 1
ATOM 721 C C . LEU A 1 91 ? 7.744 -2.600 -20.483 1.00 77.62 91 LEU A C 1
ATOM 723 O O . LEU A 1 91 ? 6.795 -1.813 -20.603 1.00 77.62 91 LEU A O 1
ATOM 727 N N . PRO A 1 92 ? 7.792 -3.529 -19.513 1.00 82.25 92 PRO A N 1
ATOM 728 C CA . PRO A 1 92 ? 6.667 -3.782 -18.622 1.00 82.25 92 PRO A CA 1
ATOM 729 C C . PRO A 1 92 ? 6.323 -2.519 -17.826 1.00 82.25 92 PRO A C 1
ATOM 731 O O . PRO A 1 92 ? 7.192 -1.902 -17.219 1.00 82.25 92 PRO A O 1
ATOM 734 N N . GLU A 1 93 ? 5.056 -2.105 -17.816 1.00 86.19 93 GLU A N 1
ATOM 735 C CA . GLU A 1 93 ? 4.596 -0.879 -17.130 1.00 86.19 93 GLU A CA 1
ATOM 736 C C . GLU A 1 93 ? 4.857 -0.872 -15.612 1.00 86.19 93 GLU A C 1
ATOM 738 O O . GLU A 1 93 ? 4.922 0.187 -14.985 1.00 86.19 93 GLU A O 1
ATOM 743 N N . ARG A 1 94 ? 5.006 -2.061 -15.025 1.00 90.88 94 ARG A N 1
ATOM 744 C CA . ARG A 1 94 ? 5.219 -2.333 -13.605 1.00 90.88 94 ARG A CA 1
ATOM 745 C C . ARG A 1 94 ? 6.153 -3.522 -13.482 1.00 90.88 94 ARG A C 1
ATOM 747 O O . ARG A 1 94 ? 6.107 -4.418 -14.313 1.00 90.88 94 ARG A O 1
ATOM 754 N N . THR A 1 95 ? 6.933 -3.544 -12.416 1.00 93.56 95 THR A N 1
ATOM 755 C CA . THR A 1 95 ? 7.814 -4.668 -12.078 1.00 93.56 95 THR A CA 1
ATOM 756 C C . THR A 1 95 ? 7.483 -5.158 -10.681 1.00 93.56 95 THR A C 1
ATOM 758 O O . THR A 1 95 ? 7.093 -4.353 -9.825 1.00 93.56 95 THR A O 1
ATOM 761 N N . ASN A 1 96 ? 7.706 -6.437 -10.417 1.00 95.19 96 ASN A N 1
ATOM 762 C CA . ASN A 1 96 ? 7.533 -7.006 -9.091 1.00 95.19 96 ASN A CA 1
ATOM 763 C C . ASN A 1 96 ? 8.494 -6.383 -8.065 1.00 95.19 96 ASN A C 1
ATOM 765 O O . ASN A 1 96 ? 8.118 -6.189 -6.910 1.00 95.19 96 ASN A O 1
ATOM 769 N N . GLU A 1 97 ? 9.698 -5.992 -8.499 1.00 95.38 97 GLU A N 1
ATOM 770 C CA . GLU A 1 97 ? 10.660 -5.254 -7.671 1.00 95.38 97 GLU A CA 1
ATOM 771 C C . GLU A 1 97 ? 10.052 -3.942 -7.158 1.00 95.38 97 GLU A C 1
ATOM 773 O O . GLU A 1 97 ? 9.974 -3.719 -5.949 1.00 95.38 97 GLU A O 1
ATOM 778 N N . MET A 1 98 ? 9.544 -3.103 -8.069 1.00 96.12 98 MET A N 1
ATOM 779 C CA . MET A 1 98 ? 8.888 -1.851 -7.690 1.00 96.12 98 MET A CA 1
ATOM 780 C C . MET A 1 98 ? 7.670 -2.099 -6.793 1.00 96.12 98 MET A C 1
ATOM 782 O O . MET A 1 98 ? 7.533 -1.431 -5.772 1.00 96.12 98 MET A O 1
ATOM 786 N N . ALA A 1 99 ? 6.825 -3.090 -7.102 1.00 96.88 99 ALA A N 1
ATOM 787 C CA . ALA A 1 99 ? 5.706 -3.469 -6.233 1.00 96.88 99 ALA A CA 1
ATOM 788 C C . ALA A 1 99 ? 6.169 -3.843 -4.811 1.00 96.88 99 ALA A C 1
ATOM 790 O O . ALA A 1 99 ? 5.528 -3.452 -3.833 1.00 96.88 99 ALA A O 1
ATOM 791 N N . GLY A 1 100 ? 7.326 -4.501 -4.685 1.00 97.62 100 GLY A N 1
ATOM 792 C CA . GLY A 1 100 ? 7.981 -4.791 -3.410 1.00 97.62 100 GLY A CA 1
ATOM 793 C C . GLY A 1 100 ? 8.374 -3.539 -2.625 1.00 97.62 100 GLY A C 1
ATOM 794 O O . GLY A 1 100 ? 8.216 -3.507 -1.403 1.00 97.62 100 GLY A O 1
ATOM 795 N N . VAL A 1 101 ? 8.797 -2.465 -3.301 1.00 98.38 101 VAL A N 1
ATOM 796 C CA . VAL A 1 101 ? 9.070 -1.169 -2.652 1.00 98.38 101 VAL A CA 1
ATOM 797 C C . VAL A 1 101 ? 7.786 -0.581 -2.050 1.00 98.38 101 VAL A C 1
ATOM 799 O O . VAL A 1 101 ? 7.780 -0.206 -0.874 1.00 98.38 101 VAL A O 1
ATOM 802 N N . TYR A 1 102 ? 6.673 -0.558 -2.796 1.00 98.50 102 TYR A N 1
ATOM 803 C CA . TYR A 1 102 ? 5.375 -0.093 -2.271 1.00 98.50 102 TYR A CA 1
ATOM 804 C C . TYR A 1 102 ? 4.848 -0.998 -1.147 1.00 98.50 102 TYR A C 1
ATOM 806 O O . TYR A 1 102 ? 4.293 -0.504 -0.159 1.00 98.50 102 TYR A O 1
ATOM 814 N N . ALA A 1 103 ? 5.053 -2.314 -1.244 1.00 98.50 103 ALA A N 1
ATOM 815 C CA . ALA A 1 103 ? 4.738 -3.252 -0.169 1.00 98.50 103 ALA A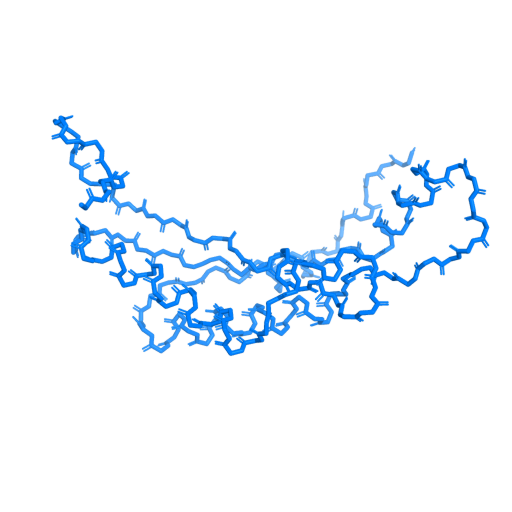 CA 1
ATOM 816 C C . ALA A 1 103 ? 5.536 -2.943 1.105 1.00 98.50 103 ALA A C 1
ATOM 818 O O . ALA A 1 103 ? 4.952 -2.863 2.187 1.00 98.50 103 ALA A O 1
ATOM 819 N N . GLY A 1 104 ? 6.838 -2.676 0.980 1.00 98.38 104 GLY A N 1
ATOM 820 C CA . GLY A 1 104 ? 7.696 -2.277 2.094 1.00 98.38 104 GLY A CA 1
ATOM 821 C C . GLY A 1 104 ? 7.203 -1.013 2.799 1.00 98.38 104 GLY A C 1
ATOM 822 O O . GLY A 1 104 ? 7.112 -0.988 4.025 1.00 98.38 104 GLY A O 1
ATOM 823 N N . GLN A 1 105 ? 6.799 0.008 2.040 1.00 98.56 105 GLN A N 1
ATOM 824 C CA . GLN A 1 105 ? 6.263 1.256 2.598 1.00 98.56 105 GLN A CA 1
ATOM 825 C C . GLN A 1 105 ? 4.922 1.062 3.317 1.00 98.56 105 GLN A C 1
ATOM 827 O O . GLN A 1 105 ? 4.689 1.661 4.367 1.00 98.56 105 GLN A O 1
ATOM 832 N N . CYS A 1 106 ? 4.061 0.187 2.792 1.00 98.50 106 CYS A N 1
ATOM 833 C CA . CYS A 1 106 ? 2.800 -0.191 3.428 1.00 98.50 106 CYS A CA 1
ATOM 834 C C . CYS A 1 106 ? 3.031 -0.887 4.785 1.00 98.50 106 CYS A C 1
ATOM 836 O O . CYS A 1 106 ? 2.411 -0.531 5.788 1.00 98.50 106 CYS A O 1
ATOM 838 N N . ILE A 1 107 ? 3.972 -1.838 4.838 1.00 98.56 107 ILE A N 1
ATOM 839 C CA . ILE A 1 107 ? 4.360 -2.548 6.070 1.00 98.56 107 ILE A CA 1
ATOM 840 C C . ILE A 1 107 ? 4.980 -1.585 7.083 1.00 98.56 107 ILE A C 1
ATOM 842 O O . ILE A 1 107 ? 4.639 -1.616 8.267 1.00 98.56 107 ILE A O 1
ATOM 846 N N . GLU A 1 108 ? 5.895 -0.731 6.627 1.00 98.56 108 GLU A N 1
ATOM 847 C CA . GLU A 1 108 ? 6.570 0.237 7.483 1.00 98.56 108 GLU A CA 1
ATOM 848 C C . GLU A 1 108 ? 5.566 1.197 8.124 1.00 98.56 108 GLU A C 1
ATOM 850 O O . GLU A 1 108 ? 5.595 1.377 9.342 1.00 98.56 108 GLU A O 1
ATOM 855 N N . LEU A 1 109 ? 4.635 1.742 7.335 1.00 98.56 109 LEU A N 1
ATOM 856 C CA . LEU A 1 109 ? 3.567 2.596 7.842 1.00 98.56 109 LEU A CA 1
ATOM 857 C C . LEU A 1 109 ? 2.708 1.873 8.882 1.00 98.56 109 LEU A C 1
ATOM 859 O O . LEU A 1 109 ? 2.446 2.436 9.943 1.00 98.56 109 LEU A O 1
ATOM 863 N N . ALA A 1 110 ? 2.285 0.636 8.603 1.00 98.38 110 ALA A N 1
ATOM 864 C CA . ALA A 1 110 ? 1.477 -0.148 9.536 1.00 98.38 110 ALA A CA 1
ATOM 865 C C . ALA A 1 110 ? 2.160 -0.293 10.902 1.00 98.38 110 ALA A C 1
ATOM 867 O O . ALA A 1 110 ? 1.525 -0.126 11.945 1.00 98.38 110 ALA A O 1
ATOM 868 N N . ARG A 1 111 ? 3.475 -0.549 10.886 1.00 98.38 111 ARG A N 1
ATOM 869 C CA . ARG A 1 111 ? 4.312 -0.639 12.085 1.00 98.38 111 ARG A CA 1
ATOM 870 C C . ARG A 1 111 ? 4.408 0.701 12.816 1.00 98.38 111 ARG A C 1
ATOM 872 O O . ARG A 1 111 ? 4.293 0.710 14.036 1.00 98.38 111 ARG A O 1
ATOM 879 N N . GLU A 1 112 ? 4.605 1.804 12.092 1.00 98.25 112 GLU A N 1
ATOM 880 C CA . GLU A 1 112 ? 4.698 3.157 12.663 1.00 98.25 112 GLU A CA 1
ATOM 881 C C . GLU A 1 112 ? 3.417 3.593 13.379 1.00 98.25 112 GLU A C 1
ATOM 883 O O . GLU A 1 112 ? 3.488 4.234 14.422 1.00 98.25 112 GLU A O 1
ATOM 888 N N . ILE A 1 113 ? 2.247 3.265 12.824 1.00 97.25 113 ILE A N 1
ATOM 889 C CA . ILE A 1 113 ? 0.946 3.687 13.376 1.00 97.25 113 ILE A CA 1
ATOM 89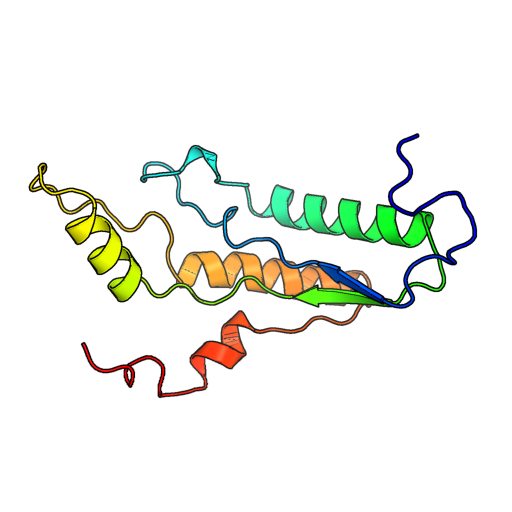0 C C . ILE A 1 113 ? 0.227 2.580 14.154 1.00 97.25 113 ILE A C 1
ATOM 892 O O . ILE A 1 113 ? -0.946 2.742 14.505 1.00 97.25 113 ILE A O 1
ATOM 896 N N . HIS A 1 114 ? 0.940 1.481 14.419 1.00 97.25 114 HIS A N 1
ATOM 897 C CA . HIS A 1 114 ? 0.520 0.336 15.224 1.00 97.25 114 HIS A CA 1
ATOM 898 C C . HIS A 1 114 ? -0.814 -0.293 14.791 1.00 97.25 114 HIS A C 1
ATOM 900 O O . HIS A 1 114 ? -1.675 -0.571 15.625 1.00 97.25 114 HIS A O 1
ATOM 906 N N . ILE A 1 115 ? -0.986 -0.535 13.488 1.00 97.62 115 ILE A N 1
ATOM 907 C CA . ILE A 1 115 ? -2.152 -1.251 12.944 1.00 97.62 115 ILE A CA 1
ATOM 908 C C . ILE A 1 115 ? -1.746 -2.573 12.276 1.00 97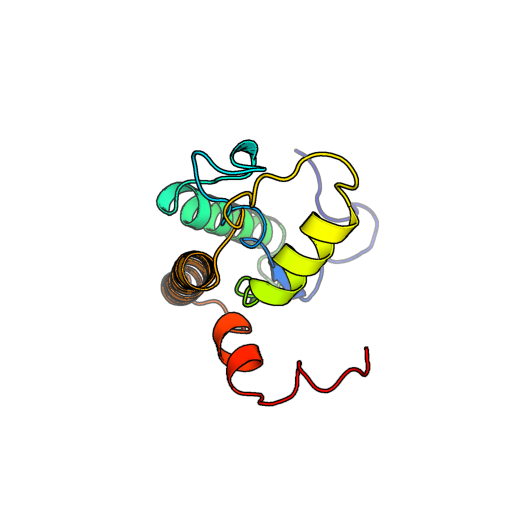.62 115 ILE A C 1
ATOM 910 O O . ILE A 1 115 ? -0.606 -2.706 11.823 1.00 97.62 115 ILE A O 1
ATOM 914 N N . PRO A 1 116 ? -2.654 -3.562 12.191 1.00 98.25 116 PRO A N 1
ATOM 915 C CA . PRO A 1 116 ? -2.389 -4.802 11.472 1.00 98.25 116 PRO A CA 1
ATOM 916 C C . PRO A 1 116 ? -2.083 -4.570 9.987 1.00 98.25 116 PRO A C 1
ATOM 918 O O . PRO A 1 116 ? -2.682 -3.710 9.337 1.00 98.25 116 PRO A O 1
ATOM 921 N N . CYS A 1 117 ? -1.188 -5.394 9.440 1.00 98.25 117 CYS A N 1
ATOM 922 C CA . CYS A 1 117 ? -0.890 -5.435 8.013 1.00 98.25 117 CYS A CA 1
ATOM 923 C C . CYS A 1 117 ? -0.779 -6.876 7.518 1.00 98.25 117 CYS A C 1
ATOM 925 O O . CYS A 1 117 ? -0.121 -7.707 8.147 1.00 98.25 117 CYS A O 1
ATOM 927 N N . VAL A 1 118 ? -1.418 -7.160 6.387 1.00 98.12 118 VAL A N 1
ATOM 928 C CA . VAL A 1 118 ? -1.327 -8.438 5.684 1.00 98.12 118 VAL A CA 1
ATOM 929 C C . VAL A 1 118 ? -0.354 -8.275 4.522 1.00 98.12 118 VAL A C 1
ATOM 931 O O . VAL A 1 118 ? -0.647 -7.593 3.539 1.00 98.12 118 VAL A O 1
ATOM 934 N N . ASN A 1 119 ? 0.815 -8.909 4.635 1.00 97.44 119 ASN A N 1
ATOM 935 C CA . ASN A 1 119 ? 1.827 -8.890 3.584 1.00 97.44 119 ASN A CA 1
ATOM 936 C C . ASN A 1 119 ? 1.548 -9.971 2.532 1.00 97.44 119 ASN A C 1
ATOM 938 O O . ASN A 1 119 ? 2.114 -11.063 2.586 1.00 97.44 119 ASN A O 1
ATOM 942 N N . ILE A 1 120 ? 0.665 -9.669 1.582 1.00 96.88 120 ILE A N 1
ATOM 943 C CA . ILE A 1 120 ? 0.370 -10.589 0.480 1.00 96.88 120 ILE A CA 1
ATOM 944 C C . ILE A 1 120 ? 1.461 -10.587 -0.594 1.00 96.88 120 ILE A C 1
ATOM 946 O O . ILE A 1 120 ? 1.628 -11.607 -1.257 1.00 96.88 120 ILE A O 1
ATOM 950 N N . TRP A 1 121 ? 2.229 -9.494 -0.732 1.00 96.44 121 TRP A N 1
ATOM 951 C CA . TRP A 1 121 ? 3.350 -9.412 -1.674 1.00 96.44 121 TRP A CA 1
ATOM 952 C C . TRP A 1 121 ? 4.308 -10.589 -1.491 1.00 96.44 121 TRP A C 1
ATOM 954 O O . TRP A 1 121 ? 4.553 -11.321 -2.442 1.00 96.44 121 TRP A O 1
ATOM 964 N N . SER A 1 122 ? 4.796 -10.835 -0.269 1.00 94.19 122 SER A N 1
ATOM 965 C CA . SER A 1 122 ? 5.689 -11.977 -0.026 1.00 94.19 122 SER A CA 1
ATOM 966 C C . SER A 1 122 ? 4.939 -13.310 -0.040 1.00 94.19 122 SER A C 1
ATOM 968 O O . SER A 1 122 ? 5.409 -14.272 -0.637 1.00 94.19 122 SER A O 1
ATOM 970 N N . LYS A 1 123 ? 3.750 -13.374 0.577 1.00 93.31 123 LYS A N 1
ATOM 971 C CA . LYS A 1 123 ? 3.018 -14.637 0.765 1.00 93.31 123 LYS A CA 1
ATOM 972 C C . LYS A 1 123 ? 2.616 -15.308 -0.541 1.00 93.31 123 LYS A C 1
ATOM 974 O O . LYS A 1 123 ? 2.695 -16.527 -0.640 1.00 93.31 123 LYS A O 1
ATOM 979 N N . LEU A 1 124 ? 2.205 -14.529 -1.538 1.00 90.88 124 LEU A N 1
ATOM 980 C CA . LEU A 1 124 ? 1.808 -15.073 -2.836 1.00 90.88 124 LEU A CA 1
ATOM 981 C C . LEU A 1 124 ? 3.005 -15.564 -3.661 1.00 90.88 124 LEU A C 1
ATOM 983 O O . LEU A 1 124 ? 2.824 -16.407 -4.528 1.00 90.88 124 LEU A O 1
ATOM 987 N N . GLN A 1 125 ? 4.218 -15.098 -3.357 1.00 88.31 125 GLN A N 1
ATOM 988 C CA . GLN A 1 125 ? 5.455 -15.556 -4.001 1.00 88.31 125 GLN A CA 1
ATOM 989 C C . GLN A 1 125 ? 6.066 -16.791 -3.318 1.00 88.31 125 GLN A C 1
ATOM 991 O O . GLN A 1 125 ? 6.871 -17.489 -3.920 1.00 88.31 125 GLN A O 1
ATOM 996 N N . GLU A 1 126 ? 5.688 -17.086 -2.070 1.00 83.50 126 GLU A N 1
ATOM 997 C CA . GLU A 1 126 ? 6.106 -18.303 -1.350 1.00 83.50 126 GLU A CA 1
ATOM 998 C C . GLU A 1 126 ? 5.403 -19.572 -1.872 1.00 83.50 126 GLU A C 1
ATOM 1000 O O . GLU A 1 126 ? 5.769 -20.684 -1.495 1.00 83.50 126 GLU A O 1
ATOM 1005 N N . THR A 1 127 ? 4.377 -19.419 -2.713 1.00 62.97 127 THR A N 1
ATOM 1006 C CA . THR A 1 127 ? 3.591 -20.534 -3.246 1.00 62.97 127 THR A CA 1
ATOM 1007 C C . THR A 1 127 ? 4.063 -20.848 -4.668 1.00 62.97 127 THR A C 1
ATOM 1009 O O . THR A 1 127 ? 3.646 -20.188 -5.615 1.00 62.97 127 THR A O 1
ATOM 1012 N N . GLU A 1 128 ? 4.925 -21.855 -4.839 1.00 48.03 128 GLU A N 1
ATOM 1013 C CA . GLU A 1 128 ? 5.165 -22.460 -6.159 1.00 48.03 128 GLU A CA 1
ATOM 1014 C C . GLU A 1 128 ? 3.827 -23.016 -6.682 1.00 48.03 128 GLU A C 1
ATOM 1016 O O . GLU A 1 128 ? 3.291 -23.968 -6.112 1.00 48.03 128 GLU A O 1
ATOM 1021 N N . GLY A 1 129 ? 3.240 -22.415 -7.725 1.00 50.19 129 GLY A N 1
ATOM 1022 C CA . GLY A 1 129 ? 2.019 -22.972 -8.326 1.00 50.19 129 GLY A CA 1
ATOM 1023 C C . GLY A 1 129 ? 1.090 -22.046 -9.113 1.00 50.19 129 GLY A C 1
ATOM 1024 O O . GLY A 1 129 ? 0.061 -22.529 -9.582 1.00 50.19 129 GLY A O 1
ATOM 1025 N N . ALA A 1 130 ? 1.400 -20.760 -9.303 1.00 45.78 130 ALA A N 1
ATOM 1026 C CA . ALA A 1 130 ? 0.608 -19.919 -10.215 1.00 45.78 130 ALA A CA 1
ATOM 1027 C C . ALA A 1 130 ? 0.820 -20.272 -11.707 1.00 45.78 130 ALA A C 1
ATOM 1029 O O . ALA A 1 130 ? -0.009 -19.905 -12.533 1.00 45.78 130 ALA A O 1
ATOM 1030 N N . ASP A 1 131 ? 1.838 -21.079 -12.027 1.00 45.38 131 ASP A N 1
ATOM 1031 C CA . ASP A 1 131 ? 2.103 -21.607 -13.377 1.00 45.38 131 ASP A CA 1
ATOM 1032 C C . ASP A 1 131 ? 1.254 -22.848 -13.733 1.00 45.38 131 ASP A C 1
ATOM 1034 O O . ASP A 1 131 ? 1.428 -23.455 -14.790 1.00 45.38 131 ASP A O 1
ATOM 1038 N N . ALA A 1 132 ? 0.335 -23.269 -12.855 1.00 38.59 132 ALA A N 1
ATOM 1039 C CA . ALA A 1 132 ? -0.439 -24.505 -13.008 1.00 38.59 132 ALA A CA 1
ATOM 1040 C C . ALA A 1 132 ? -1.863 -24.308 -13.564 1.00 38.59 132 ALA A C 1
ATOM 1042 O O . ALA A 1 132 ? -2.698 -25.208 -13.437 1.00 38.59 132 ALA A O 1
ATOM 1043 N N . LEU A 1 133 ? -2.168 -23.167 -14.189 1.00 37.16 133 LEU A N 1
ATOM 1044 C CA . LEU A 1 133 ? -3.380 -23.048 -15.003 1.00 37.16 133 LEU A CA 1
ATOM 1045 C C . LEU A 1 133 ? -3.040 -23.417 -16.457 1.00 37.16 133 LEU A C 1
ATOM 1047 O O . LEU A 1 133 ? -2.188 -22.766 -17.061 1.00 37.16 133 LEU A O 1
ATOM 1051 N N . PRO A 1 134 ? -3.648 -24.480 -17.022 1.00 36.25 134 PRO A N 1
ATOM 1052 C CA . PRO A 1 134 ? -3.349 -24.909 -18.382 1.00 36.25 134 PRO A CA 1
ATOM 1053 C C . PRO A 1 134 ? -3.688 -23.799 -19.388 1.00 36.25 134 PRO A C 1
ATOM 1055 O O . PRO A 1 13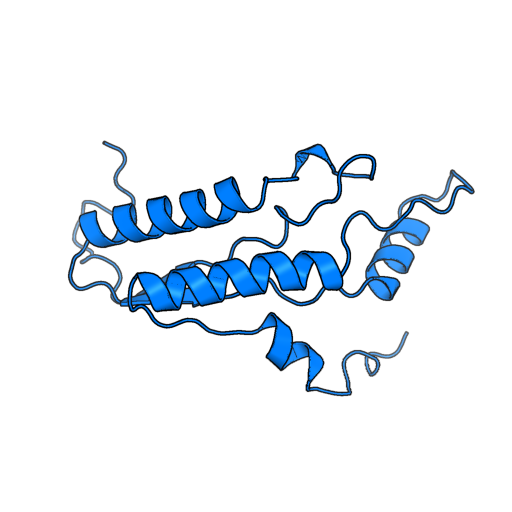4 ? -4.770 -23.214 -19.317 1.00 36.25 134 PRO A O 1
ATOM 1058 N N . LYS A 1 135 ? -2.731 -23.539 -20.290 1.00 37.94 135 LYS A N 1
ATOM 1059 C CA . LYS A 1 135 ? -2.860 -22.655 -21.460 1.00 37.94 135 LYS A CA 1
ATOM 1060 C C . LYS A 1 135 ? -3.994 -23.087 -22.386 1.00 37.94 135 LYS A C 1
ATOM 1062 O O . LYS A 1 135 ? -4.181 -24.317 -22.546 1.00 37.94 135 LYS A O 1
#

Foldseek 3Di:
DDQPDDPPDDDPDQEDEDEDDQQCQFDPPAPSNVSHDDLVRLLVVVVVVVVVSCVNPVNYAYEYEQHAADPQPVQQVVVVVVDPDDPDSTHRRGHSVSSVSRLVSSVVSCVVVVHHYHHNRVVVVVDDDPVPDDD

pLDDT: mean 84.4, std 17.87, range [36.25, 98.69]

Organism: Panicum virgatum (NCBI:txid38727)

InterPro domains:
  IPR001087 GDSL lipase/esterase [PF00657] (10-130)
  IPR036514 SGNH hydrolase superfamily [G3DSA:3.40.50.1110] (1-134)
  IPR045136 Isoamyl acetate-hydrolyzing esterase Iah1-like [PTHR14209] (2-128)

Radius of gyration: 18.06 Å; chains: 1; bounding box: 40×42×52 Å

Sequence (135 aa):
MHHIFPLDGIAPPLATTIFFGANDAALLGRTNERQHVPISEYKENLRNIVNHLKDCSNSMVIVLITPPPIDEEGREDLHSWSLYGENERKLPERTNEMAGVYAGQCIELAREIHIPCVNIWSKLQETEGADALPK